Protein AF-A0A6G3XVH5-F1 (afdb_monomer_lite)

Radius of gyration: 16.42 Å; chains: 1; bounding box: 42×35×47 Å

Organism: NCBI:txid2706086

pLDDT: mean 89.73, std 11.72, range [36.62, 98.44]

Secondary structure (DSSP, 8-state):
----PPPPPPEEEEEEEE--GGG-EEEEEEEETTTEEEEEESSPPGGGSTTEEEEEEEETTEEEEEEEEESGGGTT-SS--STTEEEEETTEEE--EE-TT-SSTTTT-EEEEETTEEEEEEEEETTEEEEEEPP-SS---EEEEEEEE-SGGG-EEEEEEES---HHHHH-

Foldseek 3Di:
DDDQFDWFDKWKWAWDWDDDDQQIWIDTWDQGPVQGIKDWTFFHRCVVPPQKGKIWIDDPRAFIKIKIAGDPCRVVDRGHDPPRIWIDTHNDTKDWDADPPDPDQQNGWIWIDDPNWTWTWTDPDPFKIKIWTPDDPVANTKIKIWGWDDDDNRIMTIIDIDHYDDSHSVGD

Sequence (172 aa):
MHTPTASTAPFTLAFWKEGRTHEQRAGYRGTAAEFGEIVLTAPLPRKYTPDRVVSEVRGPSVPTAVFETRGIHTEAADLPTLNRSVLRVGDAMVHLRRNRFGLTRRARALHFRYGGDHYRLRAVNRKQFVLVRRADDEDPGVSLTAKLSGLGGGRKLVVRTAGRAVAADIVL

Structure (mmCIF, N/CA/C/O backbone):
data_AF-A0A6G3XVH5-F1
#
_entry.id   AF-A0A6G3XVH5-F1
#
loop_
_atom_site.group_PDB
_atom_site.id
_atom_site.type_symbol
_atom_site.label_atom_id
_atom_site.label_alt_id
_atom_site.label_comp_id
_atom_site.label_asym_id
_atom_site.label_entity_id
_atom_site.label_seq_id
_atom_site.pdbx_PDB_ins_code
_atom_site.Cartn_x
_atom_site.Cartn_y
_atom_site.Cartn_z
_atom_site.occupancy
_atom_site.B_iso_or_equiv
_atom_site.auth_seq_id
_atom_site.auth_comp_id
_atom_site.auth_asym_id
_atom_site.auth_atom_id
_atom_site.pdbx_PDB_model_num
ATOM 1 N N . MET A 1 1 ? -23.153 -3.955 25.807 1.00 36.62 1 MET A N 1
ATOM 2 C CA . MET A 1 1 ? -22.536 -2.652 25.478 1.00 36.62 1 MET A CA 1
ATOM 3 C C . MET A 1 1 ? -21.329 -2.930 24.594 1.00 36.62 1 MET A C 1
ATOM 5 O O . MET A 1 1 ? -20.386 -3.539 25.072 1.00 36.62 1 MET A O 1
ATOM 9 N N . HIS A 1 2 ? -21.395 -2.613 23.298 1.00 43.84 2 HIS A N 1
ATOM 10 C CA . HIS A 1 2 ? -20.256 -2.767 22.386 1.00 43.84 2 HIS A CA 1
ATOM 11 C C . HIS A 1 2 ? -19.392 -1.513 22.513 1.00 43.84 2 HIS A C 1
ATOM 13 O O . HIS A 1 2 ? -19.817 -0.430 22.113 1.00 43.84 2 HIS A O 1
ATOM 19 N N . THR A 1 3 ? -18.217 -1.635 23.126 1.00 45.19 3 THR A N 1
ATOM 20 C CA . THR A 1 3 ? -17.217 -0.566 23.122 1.00 45.19 3 THR A CA 1
ATOM 21 C C . THR A 1 3 ? -16.879 -0.265 21.662 1.00 45.19 3 THR A C 1
ATOM 23 O O . THR A 1 3 ? -16.529 -1.205 20.944 1.00 45.19 3 THR A O 1
ATOM 26 N N . PRO A 1 4 ? -17.001 0.983 21.177 1.00 50.53 4 PRO A N 1
ATOM 27 C CA . PRO A 1 4 ? -16.554 1.303 19.832 1.00 50.53 4 PRO A CA 1
ATOM 28 C C . PRO A 1 4 ? -15.060 0.983 19.757 1.00 50.53 4 PRO A C 1
ATOM 30 O O . PRO A 1 4 ? -14.244 1.620 20.420 1.00 50.53 4 PRO A O 1
ATOM 33 N N . THR A 1 5 ? -14.702 -0.050 18.996 1.00 58.16 5 THR A N 1
ATOM 34 C CA . THR A 1 5 ? -13.306 -0.373 18.702 1.00 58.16 5 THR A CA 1
ATOM 35 C C . THR A 1 5 ? -12.679 0.856 18.063 1.00 58.16 5 THR A C 1
ATOM 37 O O . THR A 1 5 ? -13.141 1.301 17.009 1.00 58.16 5 THR A O 1
ATOM 40 N N . ALA A 1 6 ? -11.673 1.431 18.727 1.00 73.88 6 ALA A N 1
ATOM 41 C CA . ALA A 1 6 ? -10.972 2.608 18.238 1.00 73.88 6 ALA A CA 1
ATOM 42 C C . ALA A 1 6 ? -10.484 2.347 16.807 1.00 73.88 6 ALA A C 1
ATOM 44 O O . ALA A 1 6 ? -9.748 1.393 16.547 1.00 73.88 6 ALA A O 1
ATOM 45 N N . SER A 1 7 ? -10.953 3.168 15.871 1.00 86.00 7 SER A N 1
ATOM 46 C CA . SER A 1 7 ? -10.507 3.106 14.485 1.00 86.00 7 SER A CA 1
ATOM 47 C C . SER A 1 7 ? -9.116 3.712 14.393 1.00 86.00 7 SER A C 1
ATOM 49 O O . SER A 1 7 ? -8.874 4.763 14.985 1.00 86.00 7 SER A O 1
ATOM 51 N N . THR A 1 8 ? -8.236 3.100 13.600 1.00 93.31 8 THR A N 1
ATOM 52 C CA . THR A 1 8 ? -6.962 3.724 13.219 1.00 93.31 8 THR A CA 1
ATOM 53 C C . THR A 1 8 ? -7.230 5.117 12.649 1.00 93.31 8 THR A C 1
ATOM 55 O O . THR A 1 8 ? -8.217 5.300 11.923 1.00 93.31 8 THR A O 1
ATOM 58 N N . ALA A 1 9 ? -6.389 6.094 12.976 1.00 94.69 9 ALA A N 1
ATOM 59 C CA . ALA A 1 9 ? -6.529 7.463 12.512 1.00 94.69 9 ALA A CA 1
ATOM 60 C C . ALA A 1 9 ? -6.286 7.569 10.993 1.00 94.69 9 ALA A C 1
ATOM 62 O O . ALA A 1 9 ? -5.389 6.922 10.445 1.00 94.69 9 ALA A O 1
ATOM 63 N N . PRO A 1 10 ? -7.055 8.405 10.272 1.00 96.06 10 PRO A N 1
ATOM 64 C CA . PRO A 1 10 ? -6.765 8.681 8.874 1.00 96.06 10 PRO A CA 1
ATOM 65 C C . PRO A 1 10 ? -5.438 9.436 8.745 1.00 96.06 10 PRO A C 1
ATOM 67 O O . PRO A 1 10 ? -5.117 10.305 9.554 1.00 96.06 10 PRO A O 1
ATOM 70 N N . PHE A 1 11 ? -4.705 9.173 7.669 1.00 97.44 11 PHE A N 1
ATOM 71 C CA . PHE A 1 11 ? -3.435 9.838 7.391 1.00 97.44 11 PHE A CA 1
ATOM 72 C C . PHE A 1 11 ? -3.294 10.179 5.909 1.00 97.44 11 PHE A C 1
ATOM 74 O O . PHE A 1 11 ? -4.059 9.732 5.049 1.00 97.44 11 PHE A O 1
ATOM 81 N N . THR A 1 12 ? -2.332 11.046 5.601 1.00 98.12 12 THR A N 1
ATOM 82 C CA . THR A 1 12 ? -2.068 11.505 4.236 1.00 98.12 12 THR A CA 1
ATOM 83 C C . THR A 1 12 ? -0.594 11.358 3.919 1.00 98.12 12 THR A C 1
ATOM 85 O O . THR A 1 12 ? 0.255 11.830 4.668 1.00 98.12 12 THR A O 1
ATOM 88 N N . LEU A 1 13 ? -0.302 10.759 2.769 1.00 98.38 13 LEU A N 1
ATOM 89 C CA . LEU A 1 13 ? 1.036 10.716 2.203 1.00 98.38 13 LEU A CA 1
ATOM 90 C C . LEU A 1 13 ? 1.130 11.765 1.087 1.00 98.38 13 LEU A C 1
ATOM 92 O O . LEU A 1 13 ? 0.334 11.765 0.141 1.00 98.38 13 LEU A O 1
ATOM 96 N N . ALA A 1 14 ? 2.078 12.685 1.205 1.00 98.19 14 ALA A N 1
ATOM 97 C CA . ALA A 1 14 ? 2.358 13.703 0.203 1.00 98.19 14 ALA A CA 1
ATOM 98 C C . ALA A 1 14 ? 3.239 13.127 -0.905 1.00 98.19 14 ALA A C 1
ATOM 100 O O . ALA A 1 14 ? 4.129 12.316 -0.647 1.00 98.19 14 ALA A O 1
ATOM 101 N N . PHE A 1 15 ? 2.987 13.539 -2.145 1.00 97.06 15 PHE A N 1
ATOM 102 C CA . PHE A 1 15 ? 3.856 13.176 -3.250 1.00 97.06 15 PHE A CA 1
ATOM 103 C C . PHE A 1 15 ? 5.247 13.781 -3.051 1.00 97.06 15 PHE A C 1
ATOM 105 O O . PHE A 1 15 ? 5.374 14.965 -2.744 1.00 97.06 15 PHE A O 1
ATOM 112 N N . TRP A 1 16 ? 6.279 12.977 -3.275 1.00 95.69 16 TRP A N 1
ATOM 113 C CA . TRP A 1 16 ? 7.666 13.425 -3.277 1.00 95.69 16 TRP A CA 1
ATOM 114 C C . TRP A 1 16 ? 8.365 12.948 -4.546 1.00 95.69 16 TRP A C 1
ATOM 116 O O . TRP A 1 16 ? 7.971 11.953 -5.167 1.00 95.69 16 TRP A O 1
ATOM 126 N N . LYS A 1 17 ? 9.390 13.695 -4.952 1.00 92.44 17 LYS A N 1
ATOM 127 C CA . LYS A 1 17 ? 10.219 13.397 -6.114 1.00 92.44 17 LYS A CA 1
ATOM 128 C C . LYS A 1 17 ? 11.611 13.971 -5.903 1.00 92.44 17 LYS A C 1
ATOM 130 O O . LYS A 1 17 ? 11.742 15.162 -5.646 1.00 92.44 17 LYS A O 1
ATOM 135 N N . GLU A 1 18 ? 12.625 13.138 -6.067 1.00 90.88 18 GLU A N 1
ATOM 136 C CA . GLU A 1 18 ? 14.033 13.492 -5.892 1.00 90.88 18 GLU A CA 1
ATOM 137 C C . GLU A 1 18 ? 14.888 12.872 -7.007 1.00 90.88 18 GLU A C 1
ATOM 139 O O . GLU A 1 18 ? 14.472 11.930 -7.686 1.00 90.88 18 GLU A O 1
ATOM 144 N N . GLY A 1 19 ? 16.094 13.406 -7.205 1.00 84.44 19 GLY A N 1
ATOM 145 C CA . GLY A 1 19 ? 17.039 12.932 -8.218 1.00 84.44 19 GLY A CA 1
ATOM 146 C C . GLY A 1 19 ? 16.748 13.413 -9.647 1.00 84.44 19 GLY A C 1
ATOM 147 O O . GLY A 1 19 ? 15.711 14.009 -9.955 1.00 84.44 19 GLY A O 1
ATOM 148 N N . ARG A 1 20 ? 17.703 13.156 -10.546 1.00 76.25 20 ARG A N 1
ATOM 149 C CA . ARG A 1 20 ? 17.636 13.486 -11.979 1.00 76.25 20 ARG A CA 1
ATOM 150 C C . ARG A 1 20 ? 17.815 12.219 -12.821 1.00 76.25 20 ARG A C 1
ATOM 152 O O . ARG A 1 20 ? 18.437 11.262 -12.364 1.00 76.25 20 ARG A O 1
ATOM 159 N N . THR A 1 21 ? 17.233 12.228 -14.026 1.00 73.88 21 THR A N 1
ATOM 160 C CA . THR A 1 21 ? 17.371 11.163 -15.043 1.00 73.88 21 THR A CA 1
ATOM 161 C C . THR A 1 21 ? 17.250 9.744 -14.461 1.00 73.88 21 THR A C 1
ATOM 163 O O . THR A 1 21 ? 16.167 9.375 -14.013 1.00 73.88 21 THR A O 1
ATOM 166 N N . HIS A 1 22 ? 18.330 8.956 -14.450 1.00 67.12 22 HIS A N 1
ATOM 167 C CA . HIS A 1 22 ? 18.320 7.522 -14.125 1.00 67.12 22 HIS A CA 1
ATOM 168 C C . HIS A 1 22 ? 18.290 7.205 -12.621 1.00 67.12 22 HIS A C 1
ATOM 170 O O . HIS A 1 22 ? 18.027 6.063 -12.244 1.00 67.12 22 HIS A O 1
ATOM 176 N N . GLU A 1 23 ? 18.532 8.195 -11.758 1.00 76.25 23 GLU A N 1
ATOM 177 C CA . GLU A 1 23 ? 18.479 8.043 -10.294 1.00 76.25 23 GLU A CA 1
ATOM 178 C C . GLU A 1 23 ? 17.193 8.613 -9.692 1.00 76.25 23 GLU A C 1
ATOM 180 O O . GLU A 1 23 ? 17.032 8.657 -8.472 1.00 76.25 23 GLU A O 1
ATOM 185 N N . GLN A 1 24 ? 16.271 9.052 -10.551 1.00 82.06 24 GLN A N 1
ATOM 186 C CA . GLN A 1 24 ? 15.016 9.646 -10.133 1.00 82.06 24 GLN A CA 1
ATOM 187 C C . GLN A 1 24 ? 14.206 8.678 -9.269 1.00 82.06 24 GLN A C 1
ATOM 189 O O . GLN A 1 24 ? 13.924 7.544 -9.658 1.00 82.06 24 GLN A O 1
ATOM 194 N N . ARG A 1 25 ? 13.794 9.172 -8.104 1.00 89.06 25 ARG A N 1
ATOM 195 C CA . ARG A 1 25 ? 12.884 8.501 -7.181 1.00 89.06 25 ARG A CA 1
ATOM 196 C C . ARG A 1 25 ? 11.650 9.356 -7.020 1.00 89.06 25 ARG A C 1
ATOM 198 O O . ARG A 1 25 ? 11.725 10.582 -6.986 1.00 89.06 25 ARG A O 1
ATOM 205 N N . ALA A 1 26 ? 10.508 8.705 -6.935 1.00 92.06 26 ALA A N 1
ATOM 206 C CA . ALA A 1 26 ? 9.259 9.375 -6.660 1.00 92.06 26 ALA A CA 1
ATOM 207 C C . ALA A 1 26 ? 8.324 8.433 -5.920 1.00 92.06 26 ALA A C 1
ATOM 209 O O . ALA A 1 26 ? 8.473 7.212 -5.972 1.00 92.06 26 ALA A O 1
ATOM 210 N N . GLY A 1 27 ? 7.325 9.007 -5.269 1.00 95.50 27 GLY A N 1
ATOM 211 C CA . GLY A 1 27 ? 6.267 8.238 -4.645 1.00 95.50 27 GLY A CA 1
ATOM 212 C C . GLY A 1 27 ? 5.518 9.078 -3.633 1.00 95.50 27 GLY A C 1
ATOM 213 O O . GLY A 1 27 ? 5.246 10.248 -3.894 1.00 95.50 27 GLY A O 1
ATOM 214 N N . TYR A 1 28 ? 5.159 8.486 -2.501 1.00 97.38 28 TYR A N 1
ATOM 215 C CA . TYR A 1 28 ? 4.386 9.155 -1.461 1.00 97.38 28 TYR A CA 1
ATOM 216 C C . TYR A 1 28 ? 5.027 8.945 -0.092 1.00 97.38 28 TYR A C 1
ATOM 218 O O . TYR A 1 28 ? 5.496 7.854 0.207 1.00 97.38 28 TYR A O 1
ATOM 226 N N . ARG A 1 29 ? 5.063 9.991 0.733 1.00 98.00 29 ARG A N 1
ATOM 227 C CA . ARG A 1 29 ? 5.672 9.972 2.065 1.00 98.00 29 ARG A CA 1
ATOM 228 C C . ARG A 1 29 ? 4.805 10.732 3.056 1.00 98.00 29 ARG A C 1
ATOM 230 O O . ARG A 1 29 ? 4.225 11.760 2.713 1.00 98.00 29 ARG A O 1
ATOM 237 N N . GLY A 1 30 ? 4.711 10.233 4.276 1.00 97.81 30 GLY A N 1
ATOM 238 C CA . GLY A 1 30 ? 3.976 10.875 5.360 1.00 97.81 30 GLY A CA 1
ATOM 239 C C . GLY A 1 30 ? 3.998 10.015 6.613 1.00 97.81 30 GLY A C 1
ATOM 240 O O . GLY A 1 30 ? 4.651 8.976 6.637 1.00 97.81 30 GLY A O 1
ATOM 241 N N . THR A 1 31 ? 3.270 10.439 7.638 1.00 98.00 31 THR A N 1
ATOM 242 C CA . THR A 1 31 ? 3.240 9.759 8.937 1.00 98.00 31 THR A CA 1
ATOM 243 C C . THR A 1 31 ? 1.831 9.260 9.221 1.00 98.00 31 THR A C 1
ATOM 245 O O . THR A 1 31 ? 0.870 10.021 9.096 1.00 98.00 31 THR A O 1
ATOM 248 N N . ALA A 1 32 ? 1.714 7.995 9.612 1.00 96.12 32 ALA A N 1
ATOM 249 C CA . ALA A 1 32 ? 0.520 7.440 10.235 1.00 96.12 32 ALA A CA 1
ATOM 250 C C . ALA A 1 32 ? 0.752 7.391 11.750 1.00 96.12 32 ALA A C 1
ATOM 252 O O . ALA A 1 32 ? 1.811 6.945 12.186 1.00 96.12 32 ALA A O 1
ATOM 253 N N . ALA A 1 33 ? -0.202 7.867 12.552 1.00 94.50 33 ALA A N 1
ATOM 254 C CA . ALA A 1 33 ? 0.009 8.064 13.989 1.00 94.50 33 ALA A CA 1
ATOM 255 C C . ALA A 1 33 ? 0.438 6.769 14.704 1.00 94.50 33 ALA A C 1
ATOM 257 O O . ALA A 1 33 ? 1.330 6.790 15.545 1.00 94.50 33 ALA A O 1
ATOM 258 N N . GLU A 1 34 ? -0.149 5.641 14.315 1.00 94.62 34 GLU A N 1
ATOM 259 C CA . GLU A 1 34 ? 0.075 4.330 14.921 1.00 94.62 34 GLU A CA 1
ATOM 260 C C . GLU A 1 34 ? 1.260 3.561 14.318 1.00 94.62 34 GLU A C 1
ATOM 262 O O . GLU A 1 34 ? 1.744 2.610 14.927 1.00 94.62 34 GLU A O 1
ATOM 267 N N . PHE A 1 35 ? 1.737 3.954 13.132 1.00 95.88 35 PHE A N 1
ATOM 268 C CA . PHE A 1 35 ? 2.730 3.189 12.357 1.00 95.88 35 PHE A CA 1
ATOM 269 C C . PHE A 1 35 ? 3.998 3.979 12.022 1.00 95.88 35 PHE A C 1
ATOM 271 O O . PHE A 1 35 ? 4.910 3.461 11.375 1.00 95.88 35 PHE A O 1
ATOM 278 N N . GLY A 1 36 ? 4.070 5.231 12.466 1.00 96.81 36 GLY A N 1
ATOM 279 C CA . GLY A 1 36 ? 5.187 6.117 12.195 1.00 96.81 36 GLY A CA 1
ATOM 280 C C . GLY A 1 36 ? 5.261 6.534 10.729 1.00 96.81 36 GLY A C 1
ATOM 281 O O . GLY A 1 36 ? 4.254 6.698 10.036 1.00 96.81 36 GLY A O 1
ATOM 282 N N . GLU A 1 37 ? 6.483 6.782 10.274 1.00 97.81 37 GLU A N 1
ATOM 283 C CA . GLU A 1 37 ? 6.740 7.199 8.903 1.00 97.81 37 GLU A CA 1
ATOM 284 C C . GLU A 1 37 ? 6.460 6.070 7.905 1.00 97.81 37 GLU A C 1
ATOM 286 O O . GLU A 1 37 ? 6.946 4.954 8.054 1.00 97.81 37 GLU A O 1
ATOM 291 N N . ILE A 1 38 ? 5.741 6.400 6.835 1.00 98.31 38 ILE A N 1
ATOM 292 C CA . ILE A 1 38 ? 5.470 5.520 5.704 1.00 98.31 38 ILE A CA 1
ATOM 293 C C . ILE A 1 38 ? 6.033 6.166 4.442 1.00 98.31 38 ILE A C 1
ATOM 295 O O . ILE A 1 38 ? 5.682 7.297 4.088 1.00 98.31 38 ILE A O 1
ATOM 299 N N . VAL A 1 39 ? 6.884 5.426 3.734 1.00 98.00 39 VAL A N 1
ATOM 300 C CA . VAL A 1 39 ? 7.479 5.831 2.459 1.00 98.00 39 VAL A CA 1
ATOM 301 C C . VAL A 1 39 ? 7.133 4.799 1.398 1.00 98.00 39 VAL A C 1
ATOM 303 O O . VAL A 1 39 ? 7.619 3.673 1.427 1.00 98.00 39 VAL A O 1
ATOM 306 N N . LEU A 1 40 ? 6.324 5.211 0.429 1.00 97.25 40 LEU A N 1
ATOM 307 C CA . LEU A 1 40 ? 6.109 4.514 -0.831 1.00 97.25 40 LEU A CA 1
ATOM 308 C C . LEU A 1 40 ? 7.056 5.102 -1.879 1.00 97.25 40 LEU A C 1
ATOM 310 O O . LEU A 1 40 ? 6.989 6.299 -2.162 1.00 97.25 40 LEU A O 1
ATOM 314 N N . THR A 1 41 ? 7.885 4.260 -2.489 1.00 95.50 41 THR A N 1
ATOM 315 C CA . THR A 1 41 ? 8.698 4.586 -3.667 1.00 95.50 41 THR A CA 1
ATOM 316 C C . THR A 1 41 ? 8.185 3.790 -4.862 1.00 95.50 41 THR A C 1
ATOM 318 O O . THR A 1 41 ? 8.134 2.563 -4.815 1.00 95.50 41 THR A O 1
ATOM 321 N N . ALA A 1 42 ? 7.772 4.479 -5.925 1.00 90.69 42 ALA A N 1
ATOM 322 C CA . ALA A 1 42 ? 7.122 3.874 -7.082 1.00 90.69 42 ALA A CA 1
ATOM 323 C C . ALA A 1 42 ? 7.382 4.687 -8.375 1.00 90.69 42 ALA A C 1
ATOM 325 O O . ALA A 1 42 ? 6.782 5.755 -8.547 1.00 90.69 42 ALA A O 1
ATOM 326 N N . PRO A 1 43 ? 8.221 4.187 -9.300 1.00 85.81 43 PRO A N 1
ATOM 327 C CA . PRO A 1 43 ? 9.042 2.982 -9.174 1.00 85.81 43 PRO A CA 1
ATOM 328 C C . PRO A 1 43 ? 10.302 3.225 -8.319 1.00 85.81 43 PRO A C 1
ATOM 330 O O . PRO A 1 43 ? 10.760 4.359 -8.167 1.00 85.81 43 PRO A O 1
ATOM 333 N N . LEU A 1 44 ? 10.896 2.153 -7.789 1.00 85.81 44 LEU A N 1
ATOM 334 C CA . LEU A 1 44 ? 12.296 2.158 -7.362 1.00 85.81 44 LEU A CA 1
ATOM 335 C C . LEU A 1 44 ? 13.210 2.395 -8.580 1.00 85.81 44 LEU A C 1
ATOM 337 O O . LEU A 1 44 ? 12.870 1.969 -9.689 1.00 85.81 44 LEU A O 1
ATOM 341 N N . PRO A 1 45 ? 14.383 3.038 -8.410 1.00 81.31 45 PRO A N 1
ATOM 342 C CA . PRO A 1 45 ? 15.286 3.285 -9.527 1.00 81.31 45 PRO A CA 1
ATOM 343 C C . PRO A 1 45 ? 15.737 1.988 -10.197 1.00 81.31 45 PRO A C 1
ATOM 345 O O . PRO A 1 45 ? 16.227 1.065 -9.537 1.00 81.31 45 PRO A O 1
ATOM 348 N N . ARG A 1 46 ? 15.654 1.959 -11.532 1.00 74.25 46 ARG A N 1
ATOM 349 C CA . ARG A 1 46 ? 16.041 0.798 -12.352 1.00 74.25 46 ARG A CA 1
ATOM 350 C C . ARG A 1 46 ? 17.515 0.416 -12.203 1.00 74.25 46 ARG A C 1
ATOM 352 O O . ARG A 1 46 ? 17.845 -0.750 -12.361 1.00 74.25 46 ARG A O 1
ATOM 359 N N . LYS A 1 47 ? 18.387 1.355 -11.804 1.00 72.12 47 LYS A N 1
ATOM 360 C CA . LYS A 1 47 ? 19.799 1.084 -11.461 1.00 72.12 47 LYS A CA 1
ATOM 361 C C . LYS A 1 47 ? 19.955 -0.044 -10.431 1.00 72.12 47 LYS A C 1
ATOM 363 O O . LYS A 1 47 ? 20.924 -0.786 -10.495 1.00 72.12 47 LYS A O 1
ATOM 368 N N . TYR A 1 48 ? 19.004 -0.188 -9.506 1.00 71.19 48 TYR A N 1
ATOM 369 C CA . TYR A 1 48 ? 19.013 -1.249 -8.489 1.00 71.19 48 TYR A CA 1
ATOM 370 C C . TYR A 1 48 ? 18.150 -2.458 -8.868 1.00 71.19 48 TYR A C 1
ATOM 372 O O . TYR A 1 48 ? 18.135 -3.458 -8.158 1.00 71.19 48 TYR A O 1
ATOM 380 N N . THR A 1 49 ? 17.389 -2.356 -9.956 1.00 72.25 49 THR A N 1
ATOM 381 C CA . THR A 1 49 ? 16.389 -3.343 -10.375 1.00 72.25 49 THR A CA 1
ATOM 382 C C . THR A 1 49 ? 16.418 -3.530 -11.898 1.00 72.25 49 THR A C 1
ATOM 384 O O . THR A 1 49 ? 15.412 -3.286 -12.567 1.00 72.25 49 THR A O 1
ATOM 387 N N . PRO A 1 50 ? 17.565 -3.941 -12.478 1.00 68.81 50 PRO A N 1
ATOM 388 C CA . PRO A 1 50 ? 17.635 -4.218 -13.908 1.00 68.81 50 PRO A CA 1
ATOM 389 C C . PRO A 1 50 ? 16.583 -5.282 -14.267 1.00 68.81 50 PRO A C 1
ATOM 391 O O . PRO A 1 50 ? 16.366 -6.236 -13.516 1.00 68.81 50 PRO A O 1
ATOM 394 N N . ASP A 1 51 ? 15.859 -5.054 -15.363 1.00 77.50 51 ASP A N 1
ATOM 395 C CA . ASP A 1 51 ? 14.796 -5.927 -15.896 1.00 77.50 51 ASP A CA 1
ATOM 396 C C . ASP A 1 51 ? 13.529 -6.072 -15.036 1.00 77.50 51 ASP A C 1
ATOM 398 O O . ASP A 1 51 ? 12.704 -6.974 -15.246 1.00 77.50 51 ASP A O 1
ATOM 402 N N . ARG A 1 52 ? 13.345 -5.186 -14.049 1.00 83.44 52 ARG A N 1
ATOM 403 C CA . ARG A 1 52 ? 12.162 -5.180 -13.182 1.00 83.44 52 ARG A CA 1
ATOM 404 C C . ARG A 1 52 ? 11.632 -3.770 -12.987 1.00 83.44 52 ARG A C 1
ATOM 406 O O . ARG A 1 52 ? 12.378 -2.801 -12.923 1.00 83.44 52 ARG A O 1
ATOM 413 N N . VAL A 1 53 ? 10.317 -3.668 -12.830 1.00 86.50 53 VAL A N 1
ATOM 414 C CA . VAL A 1 53 ? 9.684 -2.459 -12.293 1.00 86.50 53 VAL A CA 1
ATOM 415 C C . VAL A 1 53 ? 9.180 -2.806 -10.909 1.00 86.50 53 VAL A C 1
ATOM 417 O O . VAL A 1 53 ? 8.387 -3.737 -10.758 1.00 86.50 53 VAL A O 1
ATOM 420 N N . VAL A 1 54 ? 9.666 -2.080 -9.907 1.00 91.25 54 VAL A N 1
ATOM 421 C CA . VAL A 1 54 ? 9.421 -2.381 -8.497 1.00 91.25 54 VAL A CA 1
ATOM 422 C C . VAL A 1 54 ? 8.806 -1.169 -7.819 1.00 91.25 54 VAL A C 1
ATOM 424 O O . VAL A 1 54 ? 9.229 -0.044 -8.054 1.00 91.25 54 VAL A O 1
ATOM 427 N N . SER A 1 55 ? 7.791 -1.383 -6.994 1.00 94.12 55 SER A N 1
ATOM 428 C CA . SER A 1 55 ? 7.318 -0.413 -6.007 1.00 94.12 55 SER A CA 1
ATOM 429 C C . SER A 1 55 ? 7.565 -0.972 -4.617 1.00 94.12 55 SER A C 1
ATOM 431 O O . SER A 1 55 ? 7.371 -2.165 -4.395 1.00 94.12 55 SER A O 1
ATOM 433 N N . GLU A 1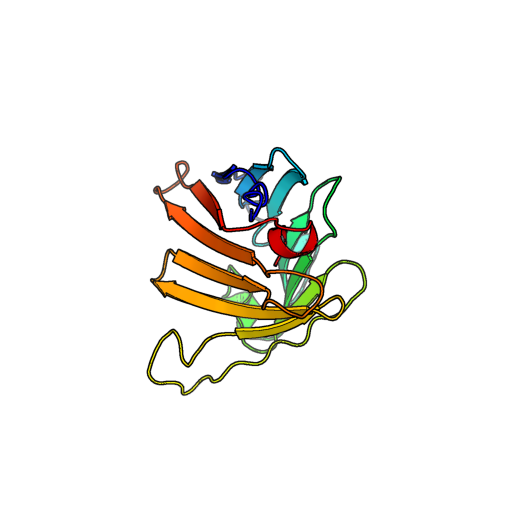 56 ? 7.993 -0.118 -3.700 1.00 96.38 56 GLU A N 1
ATOM 434 C CA . GLU A 1 56 ? 8.322 -0.494 -2.328 1.00 96.38 56 GLU A CA 1
ATOM 435 C C . GLU A 1 56 ? 7.601 0.429 -1.352 1.00 96.38 56 GLU A C 1
ATOM 437 O O . GLU A 1 56 ? 7.646 1.650 -1.510 1.00 96.38 56 GLU A O 1
ATOM 442 N N . VAL A 1 57 ? 6.970 -0.155 -0.339 1.00 97.69 57 VAL A N 1
ATOM 443 C CA . VAL A 1 57 ? 6.502 0.542 0.859 1.00 97.69 57 VAL A CA 1
ATOM 444 C C . VAL A 1 57 ? 7.391 0.127 2.023 1.00 97.69 57 VAL A C 1
ATOM 446 O O . VAL A 1 57 ? 7.603 -1.063 2.246 1.00 97.69 57 VAL A O 1
ATOM 449 N N . ARG A 1 58 ? 7.888 1.105 2.780 1.00 97.12 58 ARG A N 1
ATOM 450 C CA . ARG A 1 58 ? 8.702 0.882 3.979 1.00 97.12 58 ARG A CA 1
ATOM 451 C C . ARG A 1 58 ? 8.370 1.881 5.083 1.00 97.12 58 ARG A C 1
ATOM 453 O O . ARG A 1 58 ? 7.901 2.985 4.804 1.00 97.12 58 ARG A O 1
ATOM 460 N N . GLY A 1 59 ? 8.692 1.509 6.314 1.00 96.44 59 GLY A N 1
ATOM 461 C CA . GLY A 1 59 ? 8.586 2.342 7.507 1.00 96.44 59 GLY A CA 1
ATOM 462 C C . GLY A 1 59 ? 9.162 1.603 8.718 1.00 96.44 59 GLY A C 1
ATOM 463 O O . GLY A 1 59 ? 9.357 0.392 8.639 1.00 96.44 59 GLY A O 1
ATOM 464 N N . PRO A 1 60 ? 9.461 2.294 9.827 1.00 94.50 60 PRO A N 1
ATOM 465 C CA . PRO A 1 60 ? 10.102 1.676 10.989 1.00 94.50 60 PRO A CA 1
ATOM 466 C C . PRO A 1 60 ? 9.184 0.695 11.734 1.00 94.50 60 PRO A C 1
ATOM 468 O O . PRO A 1 60 ? 9.676 -0.258 12.328 1.00 94.50 60 PRO A O 1
ATOM 471 N N . SER A 1 61 ? 7.864 0.906 11.681 1.00 95.81 61 SER A N 1
ATOM 472 C CA . SER A 1 61 ? 6.871 0.095 12.405 1.00 95.81 61 SER A CA 1
ATOM 473 C C . SER A 1 61 ? 5.964 -0.713 11.474 1.00 95.81 61 SER A C 1
ATOM 475 O O . SER A 1 61 ? 4.882 -1.141 11.877 1.00 95.81 61 SER A O 1
ATOM 477 N N . VAL A 1 62 ? 6.374 -0.903 10.217 1.00 96.56 62 VAL A N 1
ATOM 478 C CA . VAL A 1 62 ? 5.643 -1.716 9.239 1.00 96.56 62 VAL A CA 1
ATOM 479 C C . VAL A 1 62 ? 6.582 -2.677 8.519 1.00 96.56 62 VAL A C 1
ATOM 481 O O . VAL A 1 62 ? 7.742 -2.333 8.295 1.00 96.56 62 VAL A O 1
ATOM 484 N N . PRO A 1 63 ? 6.113 -3.874 8.124 1.00 96.88 63 PRO A N 1
ATOM 485 C CA . PRO A 1 63 ? 6.923 -4.746 7.291 1.00 96.88 63 PRO A CA 1
ATOM 486 C C . PRO A 1 63 ? 7.146 -4.095 5.924 1.00 96.88 63 PRO A C 1
ATOM 488 O O . PRO A 1 63 ? 6.238 -3.490 5.355 1.00 96.88 63 PRO A O 1
ATOM 491 N N . THR A 1 64 ? 8.340 -4.255 5.362 1.00 97.81 64 THR A N 1
ATOM 492 C CA . THR A 1 64 ? 8.602 -3.818 3.988 1.00 97.81 64 THR A CA 1
ATOM 493 C C . THR A 1 64 ? 7.712 -4.596 3.024 1.00 97.81 64 THR A C 1
ATOM 495 O O . THR A 1 64 ? 7.719 -5.827 3.039 1.00 97.81 64 THR A O 1
ATOM 498 N N . ALA A 1 65 ? 6.973 -3.899 2.162 1.00 97.81 65 ALA A N 1
ATOM 499 C CA . ALA A 1 65 ? 6.206 -4.516 1.087 1.00 97.81 65 ALA A CA 1
ATOM 500 C C . ALA A 1 65 ? 6.800 -4.151 -0.270 1.00 97.81 65 ALA A C 1
ATOM 502 O O . ALA A 1 65 ? 7.049 -2.982 -0.560 1.00 97.81 65 ALA A O 1
ATOM 503 N N . VAL A 1 66 ? 7.000 -5.155 -1.118 1.00 96.38 66 VAL A N 1
ATOM 504 C CA . VAL A 1 66 ? 7.585 -5.004 -2.450 1.00 96.38 66 VAL A CA 1
ATOM 505 C C . VAL A 1 66 ? 6.637 -5.589 -3.482 1.00 96.38 66 VAL A C 1
ATOM 507 O O . VAL A 1 66 ? 6.303 -6.772 -3.435 1.00 96.38 66 VAL A O 1
ATOM 510 N N . PHE A 1 67 ? 6.236 -4.770 -4.449 1.00 94.88 67 PHE A N 1
ATOM 511 C CA . PHE A 1 67 ? 5.443 -5.187 -5.596 1.00 94.88 67 PHE A CA 1
ATOM 512 C C . PHE A 1 67 ? 6.278 -5.056 -6.869 1.00 94.88 67 PHE A C 1
ATOM 514 O O . PHE A 1 67 ? 6.627 -3.950 -7.279 1.00 94.88 67 PHE A O 1
ATOM 521 N N . GLU A 1 68 ? 6.622 -6.182 -7.493 1.00 92.31 68 GLU A N 1
ATOM 522 C CA . GLU A 1 68 ? 7.477 -6.222 -8.682 1.00 92.31 68 GLU A CA 1
ATOM 523 C C . GLU A 1 68 ? 6.763 -6.833 -9.889 1.00 92.31 68 GLU A C 1
ATOM 525 O O . GLU A 1 68 ? 5.979 -7.769 -9.764 1.00 92.31 68 GLU A O 1
ATOM 530 N N . THR A 1 69 ? 7.062 -6.327 -11.084 1.00 88.50 69 THR A N 1
ATOM 531 C CA . THR A 1 69 ? 6.733 -6.959 -12.372 1.00 88.50 69 THR A CA 1
ATOM 532 C C . THR A 1 69 ? 8.018 -7.224 -13.142 1.00 88.50 69 THR A C 1
ATOM 534 O O . THR A 1 69 ? 8.921 -6.387 -13.135 1.00 88.50 69 THR A O 1
ATOM 537 N N . ARG A 1 70 ? 8.089 -8.377 -13.819 1.00 82.31 70 ARG A N 1
ATOM 538 C CA . ARG A 1 70 ? 9.240 -8.803 -14.630 1.00 82.31 70 ARG A CA 1
ATOM 539 C C . ARG A 1 70 ? 8.851 -9.040 -16.094 1.00 82.31 70 ARG A C 1
ATOM 541 O O . ARG A 1 70 ? 7.715 -9.428 -16.376 1.00 82.31 70 ARG A O 1
ATOM 548 N N . GLY A 1 71 ? 9.826 -8.925 -16.997 1.00 69.06 71 GLY A N 1
ATOM 549 C CA . GLY A 1 71 ? 9.741 -9.372 -18.397 1.00 69.06 71 GLY A CA 1
ATOM 550 C C . GLY A 1 71 ? 9.691 -8.239 -19.425 1.00 69.06 71 GLY A C 1
ATOM 551 O O . GLY A 1 71 ? 9.675 -7.079 -19.057 1.00 69.06 71 GLY A O 1
ATOM 552 N N . ILE A 1 72 ? 9.603 -8.585 -20.715 1.00 55.78 72 ILE A N 1
ATOM 553 C CA . ILE A 1 72 ? 9.754 -7.687 -21.891 1.00 55.78 72 ILE A CA 1
ATOM 554 C C . ILE A 1 72 ? 8.926 -6.382 -21.812 1.00 55.78 72 ILE A C 1
ATOM 556 O O . ILE A 1 72 ? 9.306 -5.354 -22.358 1.00 55.78 72 ILE A O 1
ATOM 560 N N . HIS A 1 73 ? 7.807 -6.378 -21.084 1.00 55.41 73 HIS A N 1
ATOM 561 C CA . HIS A 1 73 ? 6.970 -5.188 -20.890 1.00 55.41 73 HIS A CA 1
ATOM 562 C C . HIS A 1 73 ? 7.535 -4.151 -19.900 1.00 55.41 73 HIS A C 1
ATOM 564 O O . HIS A 1 73 ? 6.948 -3.079 -19.760 1.00 55.41 73 HIS A O 1
ATOM 570 N N . THR A 1 74 ? 8.631 -4.439 -19.189 1.00 61.16 74 THR A N 1
ATOM 571 C CA . THR A 1 74 ? 9.212 -3.519 -18.200 1.00 61.16 74 THR A CA 1
ATOM 572 C C . THR A 1 74 ? 9.926 -2.340 -18.838 1.00 61.16 74 THR A C 1
ATOM 574 O O . THR A 1 74 ? 10.033 -1.305 -18.193 1.00 61.16 74 THR A O 1
ATOM 577 N N . GLU A 1 75 ? 10.371 -2.439 -20.094 1.00 61.56 75 GLU A N 1
ATOM 578 C CA . GLU A 1 75 ? 11.045 -1.329 -20.780 1.00 61.56 75 GLU A CA 1
ATOM 579 C C . GLU A 1 75 ? 10.130 -0.103 -20.906 1.00 61.56 75 GLU A C 1
ATOM 581 O O . GLU A 1 75 ? 10.562 1.007 -20.592 1.00 61.56 75 GLU A O 1
ATOM 586 N N . ALA A 1 76 ? 8.847 -0.327 -21.214 1.00 63.72 76 ALA A N 1
ATOM 587 C CA . ALA A 1 76 ? 7.831 0.706 -21.436 1.00 63.72 76 ALA A CA 1
ATOM 588 C C . ALA A 1 76 ? 6.918 0.994 -20.223 1.00 63.72 76 ALA A C 1
ATOM 590 O O . ALA A 1 76 ? 5.970 1.770 -20.343 1.00 63.72 76 ALA A O 1
ATOM 591 N N . ALA A 1 77 ? 7.148 0.358 -19.067 1.00 69.50 77 ALA A N 1
ATOM 592 C CA . ALA A 1 77 ? 6.306 0.526 -17.882 1.00 69.50 77 ALA A CA 1
ATOM 593 C C . ALA A 1 77 ? 6.981 1.387 -16.801 1.00 69.50 77 ALA A C 1
ATOM 595 O O . ALA A 1 77 ? 8.078 1.079 -16.332 1.00 69.50 77 ALA A O 1
ATOM 596 N N . ASP A 1 78 ? 6.277 2.424 -16.344 1.00 76.25 78 ASP A N 1
ATOM 597 C CA . ASP A 1 78 ? 6.721 3.275 -15.229 1.00 76.25 78 ASP A CA 1
ATOM 598 C C . ASP A 1 78 ? 6.301 2.732 -13.858 1.00 76.25 78 ASP A C 1
ATOM 600 O O . ASP A 1 78 ? 6.843 3.131 -12.833 1.00 76.25 78 ASP A O 1
ATOM 604 N N . LEU A 1 79 ? 5.326 1.820 -13.818 1.00 84.94 79 LEU A N 1
ATOM 605 C CA . LEU A 1 79 ? 4.826 1.199 -12.594 1.00 84.94 79 LEU A CA 1
ATOM 606 C C . LEU A 1 79 ? 4.657 -0.311 -12.787 1.00 84.94 79 LEU A C 1
ATOM 608 O O . LEU A 1 79 ? 4.378 -0.751 -13.908 1.00 84.94 79 LEU A O 1
ATOM 612 N N . PRO A 1 80 ? 4.781 -1.114 -11.712 1.00 82.31 80 PRO A N 1
ATOM 613 C CA . PRO A 1 80 ? 4.496 -2.535 -11.796 1.00 82.31 80 PRO A CA 1
ATOM 614 C C . PRO A 1 80 ? 3.037 -2.750 -12.219 1.00 82.31 80 PRO A C 1
ATOM 616 O O . PRO A 1 80 ? 2.122 -2.035 -11.801 1.00 82.31 80 PRO A O 1
ATOM 619 N N . THR A 1 81 ? 2.814 -3.753 -13.058 1.00 85.94 81 THR A N 1
ATOM 620 C CA . THR A 1 81 ? 1.480 -4.138 -13.525 1.00 85.94 81 THR A CA 1
ATOM 621 C C . THR A 1 81 ? 0.982 -5.337 -12.724 1.00 85.94 81 THR A C 1
ATOM 623 O O . THR A 1 81 ? 1.727 -5.924 -11.958 1.00 85.94 81 THR A O 1
ATOM 626 N N . LEU A 1 82 ? -0.276 -5.744 -12.896 1.00 85.88 82 LEU A N 1
ATOM 627 C CA . LEU A 1 82 ? -0.779 -6.986 -12.282 1.00 85.88 82 LEU A CA 1
ATOM 628 C C . LEU A 1 82 ? -0.401 -8.251 -13.070 1.00 85.88 82 LEU A C 1
ATOM 630 O O . LEU A 1 82 ? -0.661 -9.362 -12.616 1.00 85.88 82 LEU A O 1
ATOM 634 N N . ASN A 1 83 ? 0.153 -8.109 -14.276 1.00 81.69 83 ASN A N 1
ATOM 635 C CA . ASN A 1 83 ? 0.525 -9.249 -15.105 1.00 81.69 83 ASN A CA 1
ATOM 636 C C . ASN A 1 83 ? 1.929 -9.712 -14.722 1.00 81.69 83 ASN A C 1
ATOM 638 O O . ASN A 1 83 ? 2.862 -8.917 -14.765 1.00 81.69 83 ASN A O 1
ATOM 642 N N . ARG A 1 84 ? 2.081 -11.004 -14.390 1.00 81.00 84 ARG A N 1
ATOM 643 C CA . ARG A 1 84 ? 3.364 -11.596 -13.952 1.00 81.00 84 ARG A CA 1
ATOM 644 C C . ARG A 1 84 ? 4.005 -10.832 -12.785 1.00 81.00 84 ARG A C 1
ATOM 646 O O . ARG A 1 84 ? 5.222 -10.659 -12.731 1.00 81.00 84 ARG A O 1
ATOM 653 N N . SER A 1 85 ? 3.166 -10.359 -11.868 1.00 88.19 85 SER A N 1
ATOM 654 C CA . SER A 1 85 ? 3.603 -9.607 -10.703 1.00 88.19 85 SER A CA 1
ATOM 655 C C . SER A 1 85 ? 3.828 -10.493 -9.492 1.00 88.19 85 SER A C 1
ATOM 657 O O . SER A 1 85 ? 3.087 -11.454 -9.285 1.00 88.19 85 SER A O 1
ATOM 659 N N . VAL A 1 86 ? 4.775 -10.105 -8.650 1.00 92.50 86 VAL A N 1
ATOM 660 C CA . VAL A 1 86 ? 5.006 -10.708 -7.339 1.00 92.50 86 VAL A CA 1
ATOM 661 C C . VAL A 1 86 ? 4.818 -9.632 -6.279 1.00 92.50 86 VAL A C 1
ATOM 663 O O . VAL A 1 86 ? 5.395 -8.552 -6.386 1.00 92.50 86 VAL A O 1
ATOM 666 N N . LEU A 1 87 ? 4.014 -9.938 -5.262 1.00 96.12 87 LEU A N 1
ATOM 667 C CA . LEU A 1 87 ? 3.923 -9.160 -4.033 1.00 96.12 87 LEU A CA 1
ATOM 668 C C . LEU A 1 87 ? 4.677 -9.912 -2.934 1.00 96.12 87 LEU A C 1
ATOM 670 O O . LEU A 1 87 ? 4.465 -11.111 -2.751 1.00 96.12 87 LEU A O 1
ATOM 674 N N . ARG A 1 88 ? 5.555 -9.218 -2.215 1.00 96.94 88 ARG A N 1
ATOM 675 C CA . ARG A 1 88 ? 6.213 -9.706 -1.000 1.00 96.94 88 ARG A CA 1
ATOM 676 C C . ARG A 1 88 ? 5.928 -8.749 0.146 1.00 96.94 88 ARG A C 1
ATOM 678 O O . ARG A 1 88 ? 5.906 -7.545 -0.084 1.00 96.94 88 ARG A O 1
ATOM 685 N N . VAL A 1 89 ? 5.729 -9.278 1.345 1.00 97.25 89 VAL A N 1
ATOM 686 C CA . VAL A 1 89 ? 5.587 -8.499 2.580 1.00 97.25 89 VAL A CA 1
ATOM 687 C C . VAL A 1 89 ? 6.472 -9.148 3.637 1.00 97.25 89 VAL A C 1
ATOM 689 O O . VAL A 1 89 ? 6.288 -10.323 3.957 1.00 97.25 89 VAL A O 1
ATOM 692 N N . GLY A 1 90 ? 7.475 -8.410 4.116 1.00 94.25 90 GLY A N 1
ATOM 693 C CA . GLY A 1 90 ? 8.627 -9.007 4.789 1.00 94.25 90 GLY A CA 1
ATOM 694 C C . GLY A 1 90 ? 9.245 -10.094 3.904 1.00 94.25 90 GLY A C 1
ATOM 695 O O . GLY A 1 90 ? 9.443 -9.890 2.703 1.00 94.25 90 GLY A O 1
ATOM 696 N N . ASP A 1 91 ? 9.453 -11.276 4.477 1.00 91.06 91 ASP A N 1
ATOM 697 C CA . ASP A 1 91 ? 9.983 -12.441 3.759 1.00 91.06 91 ASP A CA 1
ATOM 698 C C . ASP A 1 91 ? 8.896 -13.284 3.066 1.00 91.06 91 ASP A C 1
ATOM 700 O O . ASP A 1 91 ? 9.196 -14.216 2.315 1.00 91.06 91 ASP A O 1
ATOM 704 N N . ALA A 1 92 ? 7.614 -12.967 3.277 1.00 95.25 92 ALA A N 1
ATOM 705 C CA . ALA A 1 92 ? 6.510 -13.765 2.762 1.00 95.25 92 ALA A CA 1
ATOM 706 C C . ALA A 1 92 ? 6.110 -13.347 1.342 1.00 95.25 92 ALA A C 1
ATOM 708 O O . ALA A 1 92 ? 5.839 -12.179 1.057 1.00 95.25 92 ALA A O 1
ATOM 709 N N . MET A 1 93 ? 5.992 -14.328 0.446 1.00 96.25 93 MET A N 1
ATOM 710 C CA . MET A 1 93 ? 5.407 -14.128 -0.878 1.00 96.25 93 MET A CA 1
ATOM 711 C C . MET A 1 93 ? 3.878 -14.206 -0.807 1.00 96.25 93 MET A C 1
ATOM 713 O O . MET A 1 93 ? 3.317 -15.197 -0.346 1.00 96.25 93 MET A O 1
ATOM 717 N N . VAL A 1 94 ? 3.200 -13.182 -1.322 1.00 96.44 94 VAL A N 1
ATOM 718 C CA . VAL A 1 94 ? 1.739 -13.083 -1.335 1.00 96.44 94 VAL A CA 1
ATOM 719 C C . VAL A 1 94 ? 1.206 -13.453 -2.714 1.00 96.44 94 VAL A C 1
ATOM 721 O O . VAL A 1 94 ? 1.447 -12.767 -3.711 1.00 96.44 94 VAL A O 1
ATOM 724 N N . HIS A 1 95 ? 0.442 -14.543 -2.779 1.00 93.44 95 HIS A N 1
ATOM 725 C CA . HIS A 1 95 ? -0.189 -14.975 -4.020 1.00 93.44 95 HIS A CA 1
ATOM 726 C C . HIS A 1 95 ? -1.458 -14.162 -4.310 1.00 93.44 95 HIS A C 1
ATOM 728 O O . HIS A 1 95 ? -2.438 -14.218 -3.565 1.00 93.44 95 HIS A O 1
ATOM 734 N N . LEU A 1 96 ? -1.450 -13.432 -5.428 1.00 94.12 96 LEU A N 1
ATOM 735 C CA . LEU A 1 96 ? -2.570 -12.608 -5.875 1.00 94.12 96 LEU A CA 1
ATOM 736 C C . LEU A 1 96 ? -3.449 -13.362 -6.875 1.00 94.12 96 LEU A C 1
ATOM 738 O O . LEU A 1 96 ? -2.987 -13.789 -7.932 1.00 94.12 96 LEU A O 1
ATOM 742 N N . ARG A 1 97 ? -4.752 -13.431 -6.601 1.00 93.88 97 ARG A N 1
ATOM 743 C CA . ARG A 1 97 ? -5.759 -13.968 -7.522 1.00 93.88 97 ARG A CA 1
ATOM 744 C C . ARG A 1 97 ? -6.694 -12.864 -8.004 1.00 93.88 97 ARG A C 1
ATOM 746 O O . ARG A 1 97 ? -7.189 -12.062 -7.215 1.00 93.88 97 ARG A O 1
ATOM 753 N N . ARG A 1 98 ? -7.014 -12.863 -9.301 1.00 92.31 98 ARG A N 1
ATOM 754 C CA . ARG A 1 98 ? -7.944 -11.906 -9.920 1.00 92.31 98 ARG A CA 1
ATOM 755 C C . ARG A 1 98 ? -8.845 -12.580 -10.944 1.00 92.31 98 ARG A C 1
ATOM 757 O O . ARG A 1 98 ? -8.361 -13.334 -11.781 1.00 92.31 98 ARG A O 1
ATOM 764 N N . ASN A 1 99 ? -10.127 -12.219 -10.977 1.00 90.75 99 ASN A N 1
ATOM 765 C CA . ASN A 1 99 ? -10.961 -12.490 -12.148 1.00 90.75 99 ASN A CA 1
ATOM 766 C C . ASN A 1 99 ? -10.769 -11.373 -13.191 1.00 90.75 99 ASN A C 1
ATOM 768 O O . ASN A 1 99 ? -11.386 -10.311 -13.100 1.00 90.75 99 ASN A O 1
ATOM 772 N N . ARG A 1 100 ? -9.905 -11.606 -14.188 1.00 86.44 100 ARG A N 1
ATOM 773 C CA . ARG A 1 100 ? -9.615 -10.650 -15.278 1.00 86.44 100 ARG A CA 1
ATOM 774 C C . ARG A 1 100 ? -10.858 -10.294 -16.102 1.00 86.44 100 ARG A C 1
ATOM 776 O O . ARG A 1 100 ? -10.963 -9.167 -16.581 1.00 86.44 100 ARG A O 1
ATOM 783 N N . PHE A 1 101 ? -11.785 -11.2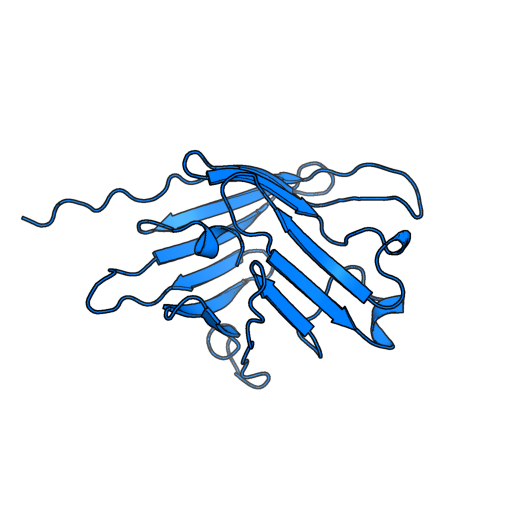35 -16.242 1.00 89.62 101 PHE A N 1
ATOM 784 C CA . PHE A 1 101 ? -12.946 -11.125 -17.123 1.00 89.62 101 PHE A CA 1
ATOM 785 C C . PHE A 1 101 ? -14.211 -10.644 -16.408 1.00 89.62 101 PHE A C 1
ATOM 787 O O . PHE A 1 101 ? -15.248 -10.489 -17.043 1.00 89.62 101 PHE A O 1
ATOM 794 N N . GLY A 1 102 ? -14.148 -10.360 -15.101 1.00 88.31 102 GLY A N 1
ATOM 795 C CA . GLY A 1 102 ? -15.300 -9.843 -14.364 1.00 88.31 102 GLY A CA 1
ATOM 796 C C . GLY A 1 102 ? -15.862 -8.573 -15.013 1.00 88.31 102 GLY A C 1
ATOM 797 O O . GLY A 1 102 ? -15.104 -7.694 -15.413 1.00 88.31 102 GLY A O 1
ATOM 798 N N . LEU A 1 103 ? -17.182 -8.443 -15.121 1.00 90.06 103 LEU A N 1
ATOM 799 C CA . LEU A 1 103 ? -17.803 -7.294 -15.800 1.00 90.06 103 LEU A CA 1
ATOM 800 C C . LEU A 1 103 ? -17.694 -5.992 -14.990 1.00 90.06 103 LEU A C 1
ATOM 802 O O . LEU A 1 103 ? -17.625 -4.903 -15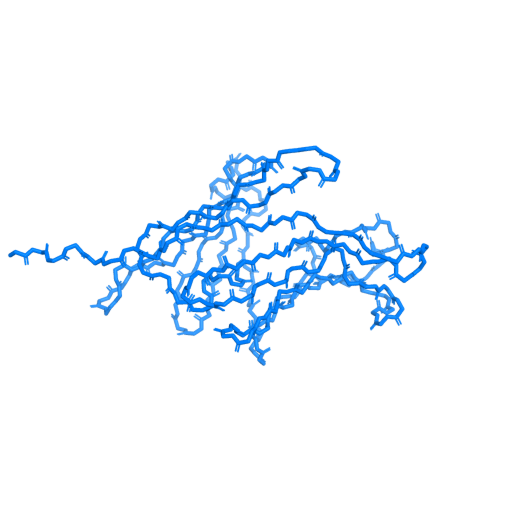.553 1.00 90.06 103 LEU A O 1
ATOM 806 N N . THR A 1 104 ? -17.615 -6.091 -13.660 1.00 90.94 104 THR A N 1
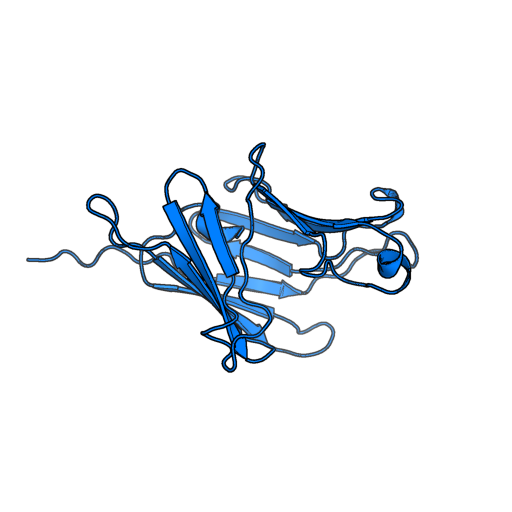ATOM 807 C CA . THR A 1 104 ? -17.541 -4.934 -12.756 1.00 90.94 104 THR A CA 1
ATOM 808 C C . THR A 1 104 ? -16.178 -4.824 -12.077 1.00 90.94 104 THR A C 1
ATOM 810 O O . THR A 1 104 ? -15.469 -5.814 -11.890 1.00 90.94 104 THR A O 1
ATOM 813 N N . ARG A 1 105 ? -15.812 -3.621 -11.607 1.00 88.69 105 ARG A N 1
ATOM 814 C CA . ARG A 1 105 ? -14.587 -3.435 -10.799 1.00 88.69 105 ARG A CA 1
ATOM 815 C C . ARG A 1 105 ? -14.591 -4.284 -9.524 1.00 88.69 105 ARG A C 1
ATOM 817 O O . ARG A 1 105 ? -13.536 -4.738 -9.096 1.00 88.69 105 ARG A O 1
ATOM 824 N N . ARG A 1 106 ? -15.776 -4.522 -8.944 1.00 89.19 106 ARG A N 1
ATOM 825 C CA . ARG A 1 106 ? -15.963 -5.410 -7.787 1.00 89.19 106 ARG A CA 1
ATOM 826 C C . ARG A 1 106 ? -15.689 -6.868 -8.156 1.00 89.19 106 ARG A C 1
ATOM 828 O O . ARG A 1 106 ? -15.017 -7.546 -7.392 1.00 89.19 106 ARG A O 1
ATOM 835 N N . ALA A 1 107 ? -16.157 -7.326 -9.318 1.00 90.19 107 ALA A N 1
ATOM 836 C CA . ALA A 1 107 ? -15.871 -8.670 -9.818 1.00 90.19 107 ALA A CA 1
ATOM 837 C C . ALA A 1 107 ? -14.386 -8.859 -10.178 1.00 90.19 107 ALA A C 1
ATOM 839 O O . ALA A 1 107 ? -13.863 -9.957 -10.038 1.00 90.19 107 ALA A O 1
ATOM 840 N N . ARG A 1 108 ? -13.690 -7.789 -10.591 1.00 93.38 108 ARG A N 1
ATOM 841 C CA . ARG A 1 108 ? -12.244 -7.785 -10.893 1.00 93.38 108 ARG A CA 1
ATOM 842 C C . ARG A 1 108 ? -11.341 -7.535 -9.681 1.00 93.38 108 ARG A C 1
ATOM 844 O O . ARG A 1 108 ? -10.170 -7.196 -9.884 1.00 93.38 108 ARG A O 1
ATOM 851 N N . ALA A 1 109 ? -11.869 -7.631 -8.461 1.00 95.25 109 ALA A N 1
ATOM 852 C CA . ALA A 1 109 ? -11.084 -7.447 -7.249 1.00 95.25 109 ALA A CA 1
ATOM 853 C C . ALA A 1 109 ? -9.919 -8.447 -7.187 1.00 95.25 109 ALA A C 1
ATOM 855 O O . ALA A 1 109 ? -10.000 -9.564 -7.704 1.00 95.25 109 ALA A O 1
ATOM 856 N N . LEU A 1 110 ? -8.834 -8.013 -6.558 1.00 96.00 110 LEU A N 1
ATOM 857 C CA . LEU A 1 110 ? -7.738 -8.870 -6.148 1.00 96.00 110 LEU A CA 1
ATOM 858 C C . LEU A 1 110 ? -8.119 -9.547 -4.839 1.00 96.00 110 LEU A C 1
ATOM 860 O O . LEU A 1 110 ? -8.672 -8.912 -3.942 1.00 96.00 110 LEU A O 1
ATOM 864 N N . HIS A 1 111 ? -7.820 -10.832 -4.752 1.00 96.88 111 HIS A N 1
ATOM 865 C CA . HIS A 1 111 ? -8.021 -11.668 -3.583 1.00 96.88 111 HIS A CA 1
ATOM 866 C C . HIS A 1 111 ? -6.694 -12.319 -3.232 1.00 96.88 111 HIS A C 1
ATOM 868 O O . HIS A 1 111 ? -6.020 -12.839 -4.122 1.00 96.88 111 HIS A O 1
ATOM 874 N N . PHE A 1 112 ? -6.332 -12.297 -1.958 1.00 97.06 112 PHE A N 1
ATOM 875 C CA . PHE A 1 112 ? -5.092 -12.893 -1.478 1.00 97.06 112 PHE A CA 1
ATOM 876 C C . PHE A 1 112 ? -5.188 -13.198 0.016 1.00 97.06 112 PHE A C 1
ATOM 878 O O . PHE A 1 112 ? -6.164 -12.823 0.671 1.00 97.06 112 PHE A O 1
ATOM 885 N N . ARG A 1 113 ? -4.194 -13.920 0.528 1.00 96.69 113 ARG A N 1
ATOM 886 C CA . ARG A 1 113 ? -4.036 -14.210 1.953 1.00 96.69 113 ARG A CA 1
ATOM 887 C C . ARG A 1 113 ? -2.664 -13.755 2.415 1.00 96.69 113 ARG A C 1
ATOM 889 O O . ARG A 1 113 ? -1.708 -13.857 1.648 1.00 96.69 113 ARG A O 1
ATOM 896 N N . TYR A 1 114 ? -2.584 -13.284 3.647 1.00 95.81 114 TYR A N 1
ATOM 897 C CA . TYR A 1 114 ? -1.334 -12.911 4.298 1.00 95.81 114 TYR A CA 1
ATOM 898 C C . TYR A 1 114 ? -1.526 -13.014 5.809 1.00 95.81 114 TYR A C 1
ATOM 900 O O . TYR A 1 114 ? -2.571 -12.609 6.293 1.00 95.81 114 TYR A O 1
ATOM 908 N N . GLY A 1 115 ? -0.563 -13.584 6.539 1.00 91.88 115 GLY A N 1
ATOM 909 C CA . GLY A 1 115 ? -0.657 -13.694 8.002 1.00 91.88 115 GLY A CA 1
ATOM 910 C C . GLY A 1 115 ? -1.843 -14.519 8.526 1.00 91.88 115 GLY A C 1
ATOM 911 O O . GLY A 1 115 ? -2.238 -14.332 9.663 1.00 91.88 115 GLY A O 1
ATOM 912 N N . GLY A 1 116 ? -2.428 -15.406 7.710 1.00 92.94 116 GLY A N 1
ATOM 913 C CA . GLY A 1 116 ? -3.670 -16.130 8.039 1.00 92.94 116 GLY A CA 1
ATOM 914 C C . GLY A 1 116 ? -4.946 -15.394 7.612 1.00 92.94 116 GLY A C 1
ATOM 915 O O . GLY A 1 116 ? -5.944 -16.034 7.286 1.00 92.94 116 GLY A O 1
ATOM 916 N N . ASP A 1 117 ? -4.877 -14.073 7.462 1.00 96.12 117 ASP A N 1
ATOM 917 C CA . ASP A 1 117 ? -6.003 -13.230 7.085 1.00 96.12 117 ASP A CA 1
ATOM 918 C C . ASP A 1 117 ? -6.372 -13.313 5.599 1.00 96.12 117 ASP A C 1
ATOM 920 O O . ASP A 1 117 ? -5.550 -13.530 4.698 1.00 96.12 117 ASP A O 1
ATOM 924 N N . HIS A 1 118 ? -7.649 -13.047 5.326 1.00 97.25 118 HIS A N 1
ATOM 925 C CA . HIS A 1 118 ? -8.199 -12.970 3.979 1.00 97.25 118 HIS A CA 1
ATOM 926 C C . HIS A 1 118 ? -8.402 -11.529 3.523 1.00 97.25 118 HIS A C 1
ATOM 928 O O . HIS A 1 118 ? -9.249 -10.803 4.046 1.00 97.25 118 HIS A O 1
ATOM 934 N N . TYR A 1 119 ? -7.740 -11.170 2.426 1.00 98.06 119 TYR A N 1
ATOM 935 C CA . TYR A 1 119 ? -7.793 -9.830 1.866 1.00 98.06 119 TYR A CA 1
ATOM 936 C C . TYR A 1 119 ? -8.559 -9.754 0.548 1.00 98.06 119 TYR A C 1
ATOM 938 O O . TYR A 1 119 ? -8.559 -10.668 -0.289 1.00 98.06 119 TYR A O 1
ATOM 946 N N . ARG A 1 120 ? -9.199 -8.601 0.337 1.00 97.81 120 ARG A N 1
ATOM 947 C CA . ARG A 1 120 ? -9.787 -8.202 -0.942 1.00 97.81 120 ARG A CA 1
ATOM 948 C C . ARG A 1 120 ? -9.470 -6.745 -1.256 1.00 97.81 120 ARG A C 1
ATOM 950 O O . ARG A 1 120 ? -9.993 -5.852 -0.596 1.00 97.81 120 ARG A O 1
ATOM 957 N N . LEU A 1 121 ? -8.743 -6.505 -2.342 1.00 97.62 121 LEU A N 1
ATOM 958 C CA . LEU A 1 121 ? -8.460 -5.170 -2.869 1.00 97.62 121 LEU A CA 1
ATOM 959 C C . LEU A 1 121 ? -9.280 -4.913 -4.135 1.00 97.62 121 LEU A C 1
ATOM 961 O O . LEU A 1 121 ? -9.249 -5.689 -5.089 1.00 97.62 121 LEU A O 1
ATOM 965 N N . ARG A 1 122 ? -10.017 -3.802 -4.183 1.00 96.06 122 ARG A N 1
ATOM 966 C CA . ARG A 1 122 ? -10.777 -3.402 -5.376 1.00 96.06 122 ARG A CA 1
ATOM 967 C C . ARG A 1 122 ? -10.571 -1.938 -5.721 1.00 96.06 122 ARG A C 1
ATOM 969 O O . ARG A 1 122 ? -10.521 -1.080 -4.846 1.00 96.06 122 ARG A O 1
ATOM 976 N N . ALA A 1 123 ? -10.590 -1.637 -7.013 1.00 95.38 123 ALA A N 1
ATOM 977 C CA . ALA A 1 123 ? -10.753 -0.268 -7.479 1.00 95.38 123 ALA A CA 1
ATOM 978 C C . ALA A 1 123 ? -12.226 0.156 -7.350 1.00 95.38 123 ALA A C 1
ATOM 980 O O . ALA A 1 123 ? -13.130 -0.534 -7.826 1.00 95.38 123 ALA A O 1
ATOM 981 N N . VAL A 1 124 ? -12.483 1.312 -6.747 1.00 96.44 124 VAL A N 1
ATOM 982 C CA . VAL A 1 124 ? -13.785 1.997 -6.824 1.00 96.44 124 VAL A CA 1
ATOM 983 C C . VAL A 1 124 ? -13.841 2.802 -8.122 1.00 96.44 124 VAL A C 1
ATOM 985 O O . VAL A 1 124 ? -14.787 2.699 -8.905 1.00 96.44 124 VAL A O 1
ATOM 988 N N . ASN A 1 125 ? -12.771 3.547 -8.391 1.00 94.38 125 ASN A N 1
ATOM 989 C CA . ASN A 1 125 ? -12.516 4.277 -9.628 1.00 94.38 125 ASN A CA 1
ATOM 990 C C . ASN A 1 125 ? -10.993 4.376 -9.851 1.00 94.38 125 ASN A C 1
ATOM 992 O O . ASN A 1 125 ? -10.218 3.790 -9.103 1.00 94.38 125 ASN A O 1
ATOM 996 N N . ARG A 1 126 ? -10.550 5.119 -10.872 1.00 91.56 126 ARG A N 1
ATOM 997 C CA . ARG A 1 126 ? -9.120 5.236 -11.227 1.00 91.56 126 ARG A CA 1
ATOM 998 C C . ARG A 1 126 ? -8.230 5.898 -10.158 1.00 91.56 126 ARG A C 1
ATOM 1000 O O . ARG A 1 126 ? -7.017 5.790 -10.247 1.00 91.56 126 ARG A O 1
ATOM 1007 N N . LYS A 1 127 ? -8.813 6.620 -9.196 1.00 95.50 127 LYS A N 1
ATOM 1008 C CA . LYS A 1 127 ? -8.107 7.336 -8.119 1.00 95.50 127 LYS A CA 1
ATOM 1009 C C . LYS A 1 127 ? -8.458 6.809 -6.727 1.00 95.50 127 LYS A C 1
ATOM 1011 O O . LYS A 1 127 ? -8.020 7.395 -5.749 1.00 95.50 127 LYS A O 1
ATOM 1016 N N . GLN A 1 128 ? -9.281 5.771 -6.609 1.00 97.62 128 GLN A N 1
ATOM 1017 C CA . GLN A 1 128 ? -9.763 5.311 -5.312 1.00 97.62 128 GLN A CA 1
ATOM 1018 C C . GLN A 1 128 ? -9.835 3.796 -5.263 1.00 97.62 128 GLN A C 1
ATOM 1020 O O . GLN A 1 128 ? -10.482 3.164 -6.104 1.00 97.62 128 GLN A O 1
ATOM 1025 N N . PHE A 1 129 ? -9.227 3.245 -4.224 1.00 97.31 129 PHE A N 1
ATOM 1026 C CA . PHE A 1 129 ? -9.103 1.821 -3.977 1.00 97.31 129 PHE A CA 1
ATOM 1027 C C . PHE A 1 129 ? -9.584 1.510 -2.567 1.00 97.31 129 PHE A C 1
ATOM 1029 O O . PHE A 1 129 ? -9.533 2.365 -1.684 1.00 97.31 129 PHE A O 1
ATOM 1036 N N . VAL A 1 130 ? -10.108 0.302 -2.389 1.00 98.31 130 VAL A N 1
ATOM 1037 C CA . VAL A 1 130 ? -10.562 -0.194 -1.094 1.00 98.31 130 VAL A CA 1
ATOM 1038 C C . VAL A 1 130 ? -9.952 -1.566 -0.858 1.00 98.31 130 VAL A C 1
ATOM 1040 O O . VAL A 1 130 ? -10.251 -2.494 -1.619 1.00 98.31 130 VAL A O 1
ATOM 1043 N N . LEU A 1 131 ? -9.125 -1.668 0.178 1.00 98.38 131 LEU A N 1
ATOM 1044 C CA . LEU A 1 131 ? -8.633 -2.915 0.749 1.00 98.38 131 LEU A CA 1
ATOM 1045 C C . LEU A 1 131 ? -9.560 -3.316 1.897 1.00 98.38 131 LEU A C 1
ATOM 1047 O O . LEU A 1 131 ? -9.973 -2.473 2.688 1.00 98.38 131 LEU A O 1
ATOM 1051 N N . VAL A 1 132 ? -9.906 -4.595 1.972 1.00 98.31 132 VAL A N 1
ATOM 1052 C CA . VAL A 1 132 ? -10.667 -5.162 3.087 1.00 98.31 132 VAL A CA 1
ATOM 1053 C C . VAL A 1 132 ? -9.934 -6.390 3.595 1.00 98.31 132 VAL A C 1
ATOM 1055 O O . VAL A 1 132 ? -9.753 -7.325 2.811 1.00 98.31 132 VAL A O 1
ATOM 1058 N N . ARG A 1 133 ? -9.583 -6.392 4.881 1.00 97.81 133 ARG A N 1
ATOM 1059 C CA . ARG A 1 133 ? -9.297 -7.601 5.658 1.00 97.81 133 ARG A CA 1
ATOM 1060 C C . ARG A 1 133 ? -10.624 -8.111 6.200 1.00 97.81 133 ARG A C 1
ATOM 1062 O O . ARG A 1 133 ? -11.386 -7.334 6.778 1.00 97.81 133 ARG A O 1
ATOM 1069 N N . ARG A 1 134 ? -10.981 -9.355 5.883 1.00 96.81 134 ARG A N 1
ATOM 1070 C CA . ARG A 1 134 ? -12.264 -9.922 6.318 1.00 96.81 134 ARG A CA 1
ATOM 1071 C C . ARG A 1 134 ? -12.273 -10.088 7.833 1.00 96.81 134 ARG A C 1
ATOM 1073 O O . ARG A 1 134 ? -11.238 -10.393 8.398 1.00 96.81 134 ARG A O 1
ATOM 1080 N N . ALA A 1 135 ? -13.452 -9.908 8.417 1.00 94.88 135 ALA A N 1
ATOM 1081 C CA . ALA A 1 135 ? -13.703 -10.320 9.784 1.00 94.88 135 ALA A CA 1
ATOM 1082 C C . ALA A 1 135 ? -13.654 -11.848 9.899 1.00 94.88 135 ALA A C 1
ATOM 1084 O O . ALA A 1 135 ? -14.047 -12.546 8.952 1.00 94.88 135 ALA A O 1
ATOM 1085 N N . ASP A 1 136 ? -13.245 -12.322 11.062 1.00 91.81 136 ASP A N 1
ATOM 1086 C CA . ASP A 1 136 ? -13.367 -13.697 11.526 1.00 91.81 136 ASP A CA 1
ATOM 1087 C C . ASP A 1 136 ? -13.834 -13.711 12.995 1.00 91.81 136 ASP A C 1
ATOM 1089 O O . ASP A 1 136 ? -14.408 -12.729 13.475 1.00 91.81 136 ASP A O 1
ATOM 1093 N N . ASP A 1 137 ? -13.676 -14.846 13.674 1.00 89.25 137 ASP A N 1
ATOM 1094 C CA . ASP A 1 137 ? -14.141 -15.024 15.051 1.00 89.25 137 ASP A CA 1
ATOM 1095 C C . ASP A 1 137 ? -13.280 -14.254 16.075 1.00 89.25 137 ASP A C 1
ATOM 1097 O O . ASP A 1 137 ? -13.740 -13.999 17.190 1.00 89.25 137 ASP A O 1
ATOM 1101 N N . GLU A 1 138 ? -12.057 -13.855 15.709 1.00 87.06 138 GLU A N 1
ATOM 1102 C CA . GLU A 1 138 ? -11.096 -13.174 16.587 1.00 87.06 138 GLU A CA 1
ATOM 1103 C C . GLU A 1 138 ? -10.966 -11.676 16.264 1.00 87.06 138 GLU A C 1
ATOM 1105 O O . GLU A 1 138 ? -10.744 -10.859 17.163 1.00 87.06 138 GLU A O 1
ATOM 1110 N N . ASP A 1 139 ? -11.138 -11.295 14.996 1.00 88.44 139 ASP A N 1
ATOM 1111 C CA . ASP A 1 139 ? -10.950 -9.937 14.502 1.00 88.44 139 ASP A CA 1
ATOM 1112 C C . ASP A 1 139 ? -12.182 -9.435 13.720 1.00 88.44 139 ASP A C 1
ATOM 1114 O O . ASP A 1 139 ? -12.644 -10.083 12.778 1.00 88.44 139 ASP A O 1
ATOM 1118 N N . PRO A 1 140 ? -12.714 -8.233 14.029 1.00 92.19 140 PRO A N 1
ATOM 1119 C CA . PRO A 1 140 ? -13.854 -7.657 13.307 1.00 92.19 140 PRO A CA 1
ATOM 1120 C C . PRO A 1 140 ? -13.532 -7.228 11.860 1.00 92.19 140 PRO A C 1
ATOM 1122 O O . PRO A 1 140 ? -14.410 -6.733 11.144 1.00 92.19 140 PRO A O 1
ATOM 1125 N N . GLY A 1 141 ? -12.290 -7.393 11.415 1.00 95.50 141 GLY A N 1
ATOM 1126 C CA . GLY A 1 141 ? -11.774 -6.980 10.124 1.00 95.50 141 GLY A CA 1
ATOM 1127 C C . GLY A 1 141 ? -11.494 -5.480 10.048 1.00 95.50 141 GLY A C 1
ATOM 1128 O O . GLY A 1 141 ? -11.766 -4.688 10.954 1.00 95.50 141 GLY A O 1
ATOM 1129 N N . VAL A 1 142 ? -10.969 -5.058 8.897 1.00 97.31 142 VAL A N 1
ATOM 1130 C CA . VAL A 1 142 ? -10.722 -3.641 8.613 1.00 97.31 142 VAL A CA 1
ATOM 1131 C C . VAL A 1 142 ? -11.013 -3.314 7.155 1.00 97.31 142 VAL A C 1
ATOM 1133 O O . VAL A 1 142 ? -10.834 -4.134 6.251 1.00 97.31 142 VAL A O 1
ATOM 1136 N N . SER A 1 143 ? -11.447 -2.081 6.903 1.00 98.00 143 SER A N 1
ATOM 1137 C CA . SER A 1 143 ? -11.565 -1.530 5.556 1.00 98.00 143 SER A CA 1
ATOM 1138 C C . SER A 1 143 ? -10.717 -0.272 5.417 1.00 98.00 143 SER A C 1
ATOM 1140 O O . SER A 1 143 ? -10.963 0.729 6.089 1.00 98.00 143 SER A O 1
ATOM 1142 N N . LEU A 1 144 ? -9.775 -0.284 4.477 1.00 98.19 144 LEU A N 1
ATOM 1143 C CA . LEU A 1 144 ? -8.947 0.864 4.132 1.00 98.19 144 LEU A CA 1
ATOM 1144 C C . LEU A 1 144 ? -9.371 1.420 2.782 1.00 98.19 144 LEU A C 1
ATOM 1146 O O . LEU A 1 144 ? -9.450 0.703 1.789 1.00 98.19 144 LEU A O 1
ATOM 1150 N N . THR A 1 145 ? -9.629 2.720 2.732 1.00 98.44 145 THR A N 1
ATOM 1151 C CA . THR A 1 145 ? -9.880 3.468 1.504 1.00 98.44 145 THR A CA 1
ATOM 1152 C C . THR A 1 145 ? -8.690 4.363 1.209 1.00 98.44 145 THR A C 1
ATOM 1154 O O . THR A 1 145 ? -8.463 5.354 1.899 1.00 98.44 145 THR A O 1
ATOM 1157 N N . ALA A 1 146 ? -7.985 4.050 0.130 1.00 97.94 146 ALA A N 1
ATOM 1158 C CA . ALA A 1 146 ? -6.887 4.841 -0.396 1.00 97.94 146 ALA A CA 1
ATOM 1159 C C . ALA A 1 146 ? -7.400 5.710 -1.554 1.00 97.94 146 ALA A C 1
ATOM 1161 O O . ALA A 1 146 ? -7.914 5.191 -2.550 1.00 97.94 146 ALA A O 1
ATOM 1162 N N . LYS A 1 147 ? -7.297 7.038 -1.434 1.00 98.19 147 LYS A N 1
ATOM 1163 C CA . LYS A 1 147 ? -7.757 8.000 -2.446 1.00 98.19 147 LYS A CA 1
ATOM 1164 C C . LYS A 1 147 ? -6.628 8.927 -2.881 1.00 98.19 147 LYS A C 1
ATOM 1166 O O . LYS A 1 147 ? -6.129 9.730 -2.100 1.00 98.19 147 LYS A O 1
ATOM 1171 N N . LEU A 1 148 ? -6.299 8.868 -4.165 1.00 96.75 148 LEU A N 1
ATOM 1172 C CA . LEU A 1 148 ? -5.413 9.804 -4.838 1.00 96.75 148 LEU A CA 1
ATOM 1173 C C . LEU A 1 148 ? -6.141 11.122 -5.128 1.00 96.75 148 LEU A C 1
ATOM 1175 O O . LEU A 1 148 ? -7.244 11.145 -5.685 1.00 96.75 148 LEU A O 1
ATOM 1179 N N . SER A 1 149 ? -5.501 12.235 -4.796 1.00 94.81 149 SER A N 1
ATOM 1180 C CA . SER A 1 149 ? -5.972 13.592 -5.072 1.00 94.81 149 SER A CA 1
ATOM 1181 C C . SER A 1 149 ? -4.820 14.490 -5.540 1.00 94.81 149 SER A C 1
ATOM 1183 O O . SER A 1 149 ? -3.658 14.083 -5.535 1.00 94.81 149 SER A O 1
ATOM 1185 N N . GLY A 1 150 ? -5.151 15.699 -6.001 1.00 93.94 150 GLY A N 1
ATOM 1186 C CA . GLY A 1 150 ? -4.174 16.663 -6.512 1.00 93.94 150 GLY A CA 1
ATOM 1187 C C . GLY A 1 150 ? -3.660 16.370 -7.929 1.00 93.94 150 GLY A C 1
ATOM 1188 O O . GLY A 1 150 ? -4.086 15.418 -8.596 1.00 93.94 150 GLY A O 1
ATOM 1189 N N . LEU A 1 151 ? -2.760 17.242 -8.387 1.00 89.38 151 LEU A N 1
ATOM 1190 C CA . LEU A 1 151 ? -2.120 17.241 -9.705 1.00 89.38 151 LEU A CA 1
ATOM 1191 C C . LEU A 1 151 ? -0.635 17.609 -9.555 1.00 89.38 151 LEU A C 1
ATOM 1193 O O . LEU A 1 151 ? -0.264 18.314 -8.617 1.00 89.38 151 LEU A O 1
ATOM 1197 N N . GLY A 1 152 ? 0.212 17.127 -10.470 1.00 88.25 152 GLY A N 1
ATOM 1198 C CA . GLY A 1 152 ? 1.646 17.439 -10.487 1.00 88.25 152 GLY A CA 1
ATOM 1199 C C . GLY A 1 152 ? 2.357 17.141 -9.159 1.00 88.25 152 GLY A C 1
ATOM 1200 O O . GLY A 1 152 ? 2.238 16.038 -8.616 1.00 88.25 152 GLY A O 1
ATOM 1201 N N . GLY A 1 153 ? 3.090 18.134 -8.647 1.00 87.75 153 GLY A N 1
ATOM 1202 C CA . GLY A 1 153 ? 3.772 18.079 -7.348 1.00 87.75 153 GLY A CA 1
ATOM 1203 C C . GLY A 1 153 ? 2.832 18.134 -6.136 1.00 87.75 153 GLY A C 1
ATOM 1204 O O . GLY A 1 153 ? 3.205 17.690 -5.061 1.00 87.75 153 GLY A O 1
ATOM 1205 N N . GLY A 1 154 ? 1.588 18.597 -6.306 1.00 93.62 154 GLY A N 1
ATOM 1206 C CA . GLY A 1 154 ? 0.581 18.675 -5.240 1.00 93.62 154 GLY A CA 1
ATOM 1207 C C . GLY A 1 154 ? -0.237 17.395 -5.049 1.00 93.62 154 GLY A C 1
ATOM 1208 O O . GLY A 1 154 ? -1.317 17.438 -4.454 1.00 93.62 154 GLY A O 1
ATOM 1209 N N . ARG A 1 155 ? 0.211 16.264 -5.609 1.00 96.12 155 ARG A N 1
ATOM 1210 C CA . ARG A 1 155 ? -0.470 14.972 -5.461 1.00 96.12 155 ARG A CA 1
ATOM 1211 C C . ARG A 1 155 ? -0.414 14.488 -4.014 1.00 96.12 155 ARG A C 1
ATOM 1213 O O . ARG A 1 155 ? 0.581 14.669 -3.318 1.00 96.12 155 ARG A O 1
ATOM 1220 N N . LYS A 1 156 ? -1.491 13.849 -3.569 1.00 97.50 156 LYS A N 1
ATOM 1221 C CA . LYS A 1 156 ? -1.614 13.284 -2.222 1.00 97.50 156 LYS A CA 1
ATOM 1222 C C . LYS A 1 156 ? -2.324 11.939 -2.284 1.00 97.50 156 LYS A C 1
ATOM 1224 O O . LYS A 1 156 ? -3.230 11.754 -3.100 1.00 97.50 156 LYS A O 1
ATOM 1229 N N . LEU A 1 157 ? -1.937 11.026 -1.403 1.00 97.88 157 LEU A N 1
ATOM 1230 C CA . LEU A 1 157 ? -2.644 9.782 -1.136 1.00 97.88 157 LEU A CA 1
ATOM 1231 C C . LEU A 1 157 ? -3.266 9.881 0.256 1.00 97.88 157 LEU A C 1
ATOM 1233 O O . LEU A 1 157 ? -2.558 9.888 1.256 1.00 97.88 157 LEU A O 1
ATOM 1237 N N . VAL A 1 158 ? -4.589 9.995 0.311 1.00 98.06 158 VAL A N 1
ATOM 1238 C CA . VAL A 1 158 ? -5.341 10.038 1.569 1.00 98.06 158 VAL A CA 1
ATOM 1239 C C . VAL A 1 158 ? -5.801 8.628 1.901 1.00 98.06 158 VAL A C 1
ATOM 1241 O O . VAL A 1 158 ? -6.505 8.014 1.094 1.00 98.06 158 VAL A O 1
ATOM 1244 N N . VAL A 1 159 ? -5.436 8.137 3.081 1.00 97.94 159 VAL A N 1
ATOM 1245 C CA . VAL A 1 159 ? -5.831 6.822 3.583 1.00 97.94 159 VAL A CA 1
ATOM 1246 C C . VAL A 1 159 ? -6.832 7.015 4.713 1.00 97.94 159 VAL A C 1
ATOM 1248 O O . VAL A 1 159 ? -6.585 7.741 5.674 1.00 97.94 159 VAL A O 1
ATOM 1251 N N . ARG A 1 160 ? -7.999 6.390 4.565 1.00 97.38 160 ARG A N 1
ATOM 1252 C CA . ARG A 1 160 ? -9.026 6.321 5.605 1.00 97.38 160 ARG A CA 1
ATOM 1253 C C . ARG A 1 160 ? -9.262 4.882 6.000 1.00 97.38 160 ARG A C 1
ATOM 1255 O O . ARG A 1 160 ? -9.374 4.021 5.136 1.00 97.38 160 ARG A O 1
ATOM 1262 N N . THR A 1 161 ? -9.408 4.667 7.284 1.00 95.81 161 THR A N 1
ATOM 1263 C CA . THR A 1 161 ? -9.528 3.373 7.948 1.00 95.81 161 THR A CA 1
ATOM 1264 C C . THR A 1 161 ? -10.893 3.310 8.616 1.00 95.81 161 THR A C 1
ATOM 1266 O O . THR A 1 161 ? -11.358 4.290 9.196 1.00 95.81 161 THR A O 1
ATOM 1269 N N . ALA A 1 162 ? -11.561 2.173 8.478 1.00 96.00 162 ALA A N 1
ATOM 1270 C CA . ALA A 1 162 ? -12.742 1.823 9.248 1.00 96.00 162 ALA A CA 1
ATOM 1271 C C . ALA A 1 162 ? -12.434 0.509 9.966 1.00 96.00 162 ALA A C 1
ATOM 1273 O O . ALA A 1 162 ? -12.328 -0.532 9.312 1.00 96.00 162 ALA A O 1
ATOM 1274 N N . GLY A 1 163 ? -12.241 0.602 11.281 1.00 93.81 163 GLY A N 1
ATOM 1275 C CA . GLY A 1 163 ? -11.731 -0.477 12.125 1.00 93.81 163 GLY A CA 1
ATOM 1276 C C . GLY A 1 163 ? -10.270 -0.258 12.526 1.00 93.81 163 GLY A C 1
ATOM 1277 O O . GLY A 1 163 ? -9.642 0.741 12.158 1.00 93.81 163 GLY A O 1
ATOM 1278 N N . ARG A 1 164 ? -9.736 -1.197 13.305 1.00 94.25 164 ARG A N 1
ATOM 1279 C CA . ARG A 1 164 ? -8.346 -1.178 13.764 1.00 94.25 164 ARG A CA 1
ATOM 1280 C C . ARG A 1 164 ? -7.468 -1.869 12.723 1.00 94.25 164 ARG A C 1
ATOM 1282 O O . ARG A 1 164 ? -7.542 -3.081 12.552 1.00 94.25 164 ARG A O 1
ATOM 1289 N N . ALA A 1 165 ? -6.661 -1.090 12.014 1.00 95.75 165 ALA A N 1
ATOM 1290 C CA . ALA A 1 165 ? -5.665 -1.625 11.100 1.00 95.75 165 ALA A CA 1
ATOM 1291 C C . ALA A 1 165 ? -4.476 -2.196 11.881 1.00 95.75 165 ALA A C 1
ATOM 1293 O O . ALA A 1 165 ? -4.106 -1.678 12.939 1.00 95.75 165 ALA A O 1
ATOM 1294 N N . VAL A 1 166 ? -3.851 -3.224 11.320 1.00 95.31 166 VAL A N 1
ATOM 1295 C CA . VAL A 1 166 ? -2.517 -3.690 11.711 1.00 95.31 166 VAL A CA 1
ATOM 1296 C C . VAL A 1 166 ? -1.479 -3.239 10.685 1.00 95.31 166 VAL A C 1
ATOM 1298 O O . VAL A 1 166 ? -1.817 -2.808 9.584 1.00 95.31 166 VAL A O 1
ATOM 1301 N N . ALA A 1 167 ? -0.194 -3.349 11.025 1.00 95.88 167 ALA A N 1
ATOM 1302 C CA . ALA A 1 167 ? 0.902 -2.858 10.188 1.00 95.88 167 ALA A CA 1
ATOM 1303 C C . ALA A 1 167 ? 0.890 -3.434 8.758 1.00 95.88 167 ALA A C 1
ATOM 1305 O O . ALA A 1 167 ? 1.198 -2.728 7.799 1.00 95.88 167 ALA A O 1
ATOM 1306 N N . ALA A 1 168 ?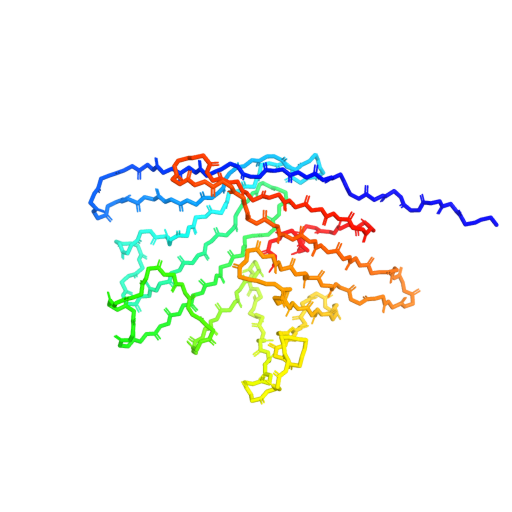 0.479 -4.697 8.607 1.00 95.69 168 ALA A N 1
ATOM 1307 C CA . ALA A 1 168 ? 0.320 -5.343 7.309 1.00 95.69 168 ALA A CA 1
ATOM 1308 C C . ALA A 1 168 ? -0.742 -4.662 6.431 1.00 95.69 168 ALA A C 1
ATOM 1310 O O . ALA A 1 168 ? -0.526 -4.487 5.236 1.00 95.69 168 ALA A O 1
ATOM 1311 N N . ASP A 1 169 ? -1.855 -4.217 7.020 1.00 97.12 169 ASP A N 1
ATOM 1312 C CA . ASP A 1 169 ? -2.952 -3.576 6.289 1.00 97.12 169 ASP A CA 1
ATOM 1313 C C . ASP A 1 169 ? -2.524 -2.252 5.645 1.00 97.12 169 ASP A C 1
ATOM 1315 O O . ASP A 1 169 ? -3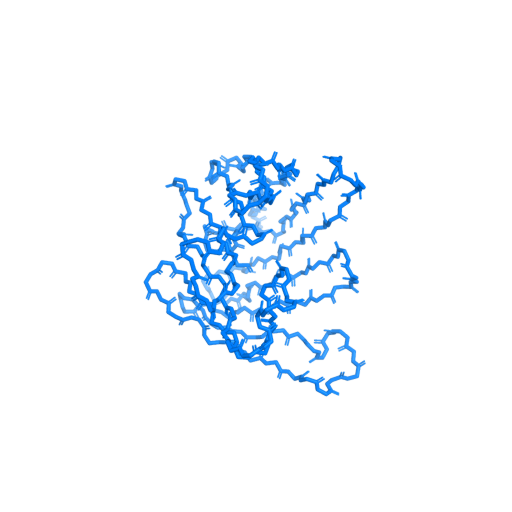.104 -1.838 4.646 1.00 97.12 169 ASP A O 1
ATOM 1319 N N . ILE A 1 170 ? -1.522 -1.581 6.223 1.00 96.88 170 ILE A N 1
ATOM 1320 C CA . ILE A 1 170 ? -1.016 -0.284 5.757 1.00 96.88 170 ILE A CA 1
ATOM 1321 C C . ILE A 1 170 ? -0.153 -0.418 4.504 1.00 96.88 170 ILE A C 1
ATOM 1323 O O . ILE A 1 170 ? -0.137 0.488 3.669 1.00 96.88 170 ILE A O 1
ATOM 1327 N N . VAL A 1 171 ? 0.591 -1.518 4.390 1.00 96.38 171 VAL A N 1
ATOM 1328 C CA . VAL A 1 171 ? 1.574 -1.716 3.315 1.00 96.38 171 VAL A CA 1
ATOM 1329 C C . VAL A 1 171 ? 1.021 -2.484 2.112 1.00 96.38 171 VAL A C 1
ATOM 1331 O O . VAL A 1 171 ? 1.658 -2.490 1.057 1.00 96.38 171 VAL A O 1
ATOM 1334 N N . LEU A 1 172 ? -0.150 -3.112 2.269 1.00 94.88 172 LEU A N 1
ATOM 1335 C CA . LEU A 1 172 ? -0.905 -3.858 1.252 1.00 94.88 172 LEU A CA 1
ATOM 1336 C C . LEU A 1 172 ? -1.836 -2.961 0.414 1.00 94.88 172 LEU A C 1
ATOM 1338 O O . LEU A 1 172 ? -2.021 -3.279 -0.786 1.00 94.88 172 LEU A O 1
#